Protein AF-A0A4Q5RVM8-F1 (afdb_monomer_lite)

Sequence (132 aa):
MHFAAALLALTALADPFCGDVAKLVQGAAEPIPFQTLRDADYKPQLLRYGCFPGGVGYYCQQSMLPPEITRDGMAKQIAACLPGAKIAVEKLKFGGEEVIVTGSGMRFSLEESGAPTAHVGRILRIEIAADR

Radius of gyration: 15.61 Å; chains: 1; bounding box: 37×49×37 Å

Structure (mmCIF, N/CA/C/O backbone):
data_AF-A0A4Q5RVM8-F1
#
_entry.id   AF-A0A4Q5RVM8-F1
#
loop_
_atom_site.group_PDB
_atom_site.id
_atom_site.type_symbol
_atom_site.label_atom_id
_atom_site.label_alt_id
_atom_site.label_comp_id
_atom_site.label_asym_id
_atom_site.label_entity_id
_atom_site.label_seq_id
_atom_site.pdbx_PDB_ins_code
_atom_site.Cartn_x
_atom_site.Cartn_y
_atom_site.Cartn_z
_atom_site.occupancy
_atom_site.B_iso_or_equiv
_atom_site.auth_seq_id
_atom_site.auth_comp_id
_atom_site.auth_asym_id
_atom_site.auth_atom_id
_atom_site.pdbx_PDB_model_num
ATOM 1 N N . MET A 1 1 ? -19.510 -33.044 3.502 1.00 45.09 1 MET A N 1
ATOM 2 C CA . MET A 1 1 ? -18.092 -32.813 3.138 1.00 45.09 1 MET A CA 1
ATOM 3 C C . MET A 1 1 ? -17.828 -31.306 3.136 1.00 45.09 1 MET A C 1
ATOM 5 O O . MET A 1 1 ? -17.982 -30.677 2.100 1.00 45.09 1 MET A O 1
ATOM 9 N N . HIS A 1 2 ? -17.545 -30.686 4.288 1.00 47.84 2 HIS A N 1
ATOM 10 C CA . HIS A 1 2 ? -17.360 -29.221 4.417 1.00 47.84 2 HIS A CA 1
ATOM 11 C C . HIS A 1 2 ? -16.038 -28.873 5.130 1.00 47.84 2 HIS A C 1
ATOM 13 O O . HIS A 1 2 ? -15.960 -27.923 5.895 1.00 47.84 2 HIS A O 1
ATOM 19 N N . PHE A 1 3 ? -14.986 -29.662 4.889 1.00 50.50 3 PHE A N 1
ATOM 20 C CA . PHE A 1 3 ? -13.665 -29.471 5.509 1.00 50.50 3 PHE A CA 1
ATOM 21 C C . PHE A 1 3 ? -12.659 -28.713 4.623 1.00 50.50 3 PHE A C 1
ATOM 23 O O . PHE A 1 3 ? -11.536 -28.477 5.047 1.00 50.50 3 PHE A O 1
ATOM 30 N N . ALA A 1 4 ? -13.043 -28.300 3.409 1.00 51.09 4 ALA A N 1
ATOM 31 C CA . ALA A 1 4 ? -12.136 -27.604 2.490 1.00 51.09 4 ALA A CA 1
ATOM 32 C C . ALA A 1 4 ? -12.082 -26.077 2.708 1.00 51.09 4 ALA A C 1
ATOM 34 O O . ALA A 1 4 ? -11.054 -25.459 2.452 1.00 51.09 4 ALA A O 1
ATOM 35 N N . ALA A 1 5 ? -13.156 -25.462 3.218 1.00 52.19 5 ALA A N 1
ATOM 36 C CA . ALA A 1 5 ? -13.225 -24.005 3.374 1.00 52.19 5 ALA A CA 1
ATOM 37 C C . ALA A 1 5 ? -12.357 -23.475 4.532 1.00 52.19 5 ALA A C 1
ATOM 39 O O . ALA A 1 5 ? -11.834 -22.368 4.452 1.00 52.19 5 ALA A O 1
ATOM 40 N N . ALA A 1 6 ? -12.158 -24.272 5.587 1.00 50.09 6 ALA A N 1
ATOM 41 C CA . ALA A 1 6 ? -11.365 -23.858 6.745 1.00 50.09 6 ALA A CA 1
ATOM 42 C C . ALA A 1 6 ? -9.853 -23.813 6.451 1.00 50.09 6 ALA A C 1
ATOM 44 O O . ALA A 1 6 ? -9.151 -22.971 6.997 1.00 50.09 6 ALA A O 1
ATOM 45 N N . LEU A 1 7 ? -9.345 -24.671 5.558 1.00 47.47 7 LEU A N 1
ATOM 46 C CA . LEU A 1 7 ? -7.911 -24.745 5.243 1.00 47.47 7 LEU A CA 1
ATOM 47 C C . LEU A 1 7 ? -7.413 -23.553 4.412 1.00 47.47 7 LEU A C 1
ATOM 49 O O . LEU A 1 7 ? -6.289 -23.102 4.612 1.00 47.47 7 LEU A O 1
ATOM 53 N N . LEU A 1 8 ? -8.260 -22.998 3.541 1.00 50.09 8 LEU A N 1
ATOM 54 C CA . LEU A 1 8 ? -7.930 -21.810 2.741 1.00 50.09 8 LEU A CA 1
ATOM 55 C C . LEU A 1 8 ? -7.832 -20.531 3.591 1.00 50.09 8 LEU A C 1
ATOM 57 O O . LEU A 1 8 ? -7.098 -19.611 3.240 1.00 50.09 8 LEU A O 1
ATOM 61 N N . ALA A 1 9 ? -8.528 -20.481 4.732 1.00 50.53 9 ALA A N 1
ATOM 62 C CA . ALA A 1 9 ? -8.451 -19.349 5.654 1.00 50.53 9 ALA A CA 1
ATOM 63 C C . ALA A 1 9 ? -7.128 -19.320 6.445 1.00 50.53 9 ALA A C 1
ATOM 65 O O . ALA A 1 9 ? -6.619 -18.241 6.739 1.00 50.53 9 ALA A O 1
ATOM 66 N N . LEU A 1 10 ? -6.530 -20.483 6.749 1.00 50.44 10 LEU A N 1
ATOM 67 C CA . LEU A 1 10 ? -5.246 -20.542 7.461 1.00 50.44 10 LEU A CA 1
ATOM 68 C C . LEU A 1 10 ? -4.048 -20.150 6.585 1.00 50.44 10 LEU A C 1
ATOM 70 O O . LEU A 1 10 ? -3.073 -19.619 7.108 1.00 50.44 10 LEU A O 1
ATOM 74 N N . THR A 1 11 ? -4.101 -20.359 5.267 1.00 50.25 11 THR A N 1
ATOM 75 C CA . THR A 1 11 ? -2.996 -19.962 4.376 1.00 50.25 11 THR A CA 1
ATOM 76 C C . THR A 1 11 ? -2.920 -18.448 4.177 1.00 50.25 11 THR A C 1
ATOM 78 O O . THR A 1 11 ? -1.824 -17.917 4.055 1.00 50.25 11 THR A O 1
ATOM 81 N N . ALA A 1 12 ? -4.053 -17.736 4.228 1.00 49.91 12 ALA A N 1
ATOM 82 C CA . ALA A 1 12 ? -4.074 -16.268 4.201 1.00 49.91 12 ALA A CA 1
ATOM 83 C C . ALA A 1 12 ? -3.514 -15.638 5.495 1.00 49.91 12 ALA A C 1
ATOM 85 O O . ALA A 1 12 ? -2.969 -14.540 5.461 1.00 49.91 12 ALA A O 1
ATOM 86 N N . LEU A 1 13 ? -3.596 -16.353 6.625 1.00 52.19 13 LEU A N 1
ATOM 87 C CA . LEU A 1 13 ? -2.977 -15.965 7.902 1.00 52.19 13 LEU A CA 1
ATOM 88 C C . LEU A 1 13 ? -1.457 -16.204 7.939 1.00 52.19 13 LEU A C 1
ATOM 90 O O . LEU A 1 13 ? -0.785 -15.664 8.815 1.00 52.19 13 LEU A O 1
ATOM 94 N N . ALA A 1 14 ? -0.917 -17.004 7.014 1.00 63.06 14 ALA A N 1
ATOM 95 C CA . ALA A 1 14 ? 0.514 -17.289 6.931 1.00 63.06 14 ALA A CA 1
ATOM 96 C C . ALA A 1 14 ? 1.278 -16.326 6.010 1.00 63.06 14 ALA A C 1
ATOM 98 O O . ALA A 1 14 ? 2.505 -16.347 6.033 1.00 63.06 14 ALA A O 1
ATOM 99 N N . ASP A 1 15 ? 0.585 -15.500 5.216 1.00 86.06 15 ASP A N 1
ATOM 100 C CA . ASP A 1 15 ? 1.223 -14.473 4.395 1.00 86.06 15 ASP A CA 1
ATOM 101 C C . ASP A 1 15 ? 1.530 -13.235 5.260 1.00 86.06 15 ASP A C 1
ATOM 103 O O . ASP A 1 15 ? 0.597 -12.532 5.675 1.00 86.06 15 ASP A O 1
ATOM 107 N N . PRO A 1 16 ? 2.815 -12.928 5.539 1.00 90.19 16 PRO A N 1
ATOM 108 C CA . PRO A 1 16 ? 3.187 -11.747 6.313 1.00 90.19 16 PRO A CA 1
ATOM 109 C C . PRO A 1 16 ? 2.642 -10.452 5.701 1.00 90.19 16 PRO A C 1
ATOM 111 O O . PRO A 1 16 ? 2.300 -9.529 6.439 1.00 90.19 16 PRO A O 1
ATOM 114 N N . PHE A 1 17 ? 2.486 -10.408 4.373 1.00 94.38 17 PHE A N 1
ATOM 115 C CA . PHE A 1 17 ? 1.920 -9.265 3.668 1.00 94.38 17 PHE A CA 1
ATOM 116 C C . PHE A 1 17 ? 0.458 -9.030 4.067 1.00 94.38 17 PHE A C 1
ATOM 118 O O . PHE A 1 17 ? 0.093 -7.923 4.467 1.00 94.38 17 PHE A O 1
ATOM 125 N N . CYS A 1 18 ? -0.384 -10.070 4.031 1.00 95.38 18 CYS A N 1
ATOM 126 C CA . CYS A 1 18 ? -1.772 -9.947 4.481 1.00 95.38 18 CYS A CA 1
ATOM 127 C C . CYS A 1 18 ? -1.865 -9.647 5.984 1.00 95.38 18 CYS A C 1
ATOM 129 O O . CYS A 1 18 ? -2.779 -8.937 6.404 1.00 95.38 18 CYS A O 1
ATOM 131 N N . GLY A 1 19 ? -0.913 -10.127 6.790 1.00 96.06 19 GLY A N 1
ATOM 132 C CA . GLY A 1 19 ? -0.803 -9.762 8.204 1.00 96.06 19 GLY A CA 1
ATOM 133 C C . GLY A 1 19 ? -0.584 -8.260 8.419 1.00 96.06 19 GLY A C 1
ATOM 134 O O . GLY A 1 19 ? -1.229 -7.659 9.281 1.00 96.06 19 GLY A O 1
ATOM 135 N N . ASP A 1 20 ? 0.274 -7.636 7.612 1.00 96.69 20 ASP A N 1
ATOM 136 C CA . ASP A 1 20 ? 0.504 -6.191 7.665 1.00 96.69 20 ASP A CA 1
ATOM 137 C C . ASP A 1 20 ? -0.709 -5.391 7.163 1.00 96.69 20 ASP A C 1
ATOM 139 O O . ASP A 1 20 ? -1.102 -4.405 7.791 1.00 96.69 20 ASP A O 1
ATOM 143 N N . VAL A 1 21 ? -1.375 -5.848 6.094 1.00 96.69 21 VAL A N 1
ATOM 144 C CA . VAL A 1 21 ? -2.640 -5.250 5.625 1.00 96.69 21 VAL A CA 1
ATOM 145 C C . VAL A 1 21 ? -3.725 -5.336 6.704 1.00 96.69 21 VAL A C 1
ATOM 147 O O . VAL A 1 21 ? -4.416 -4.352 6.959 1.00 96.69 21 VAL A O 1
ATOM 150 N N . ALA A 1 22 ? -3.852 -6.470 7.398 1.00 96.50 22 ALA A N 1
ATOM 151 C CA . ALA A 1 22 ? -4.830 -6.638 8.472 1.00 96.50 22 ALA A CA 1
ATOM 152 C C . ALA A 1 22 ? -4.568 -5.696 9.660 1.00 96.50 22 ALA A C 1
ATOM 154 O O . ALA A 1 22 ? -5.510 -5.119 10.205 1.00 96.50 22 ALA A O 1
ATOM 155 N N . LYS A 1 23 ? -3.299 -5.490 10.040 1.00 96.56 23 LYS A N 1
ATOM 156 C CA . LYS A 1 23 ? -2.927 -4.506 11.070 1.00 96.56 23 LYS A CA 1
ATOM 157 C C . LYS A 1 23 ? -3.276 -3.084 10.647 1.00 96.56 23 LYS A C 1
ATOM 159 O O . LYS A 1 23 ? -3.807 -2.330 11.455 1.00 96.56 23 LYS A O 1
ATOM 164 N N . LEU A 1 24 ? -3.032 -2.729 9.385 1.00 96.50 24 LEU A N 1
ATOM 165 C CA . LEU A 1 24 ? -3.431 -1.430 8.840 1.00 96.50 24 LEU A CA 1
ATOM 166 C C . LEU A 1 24 ? -4.952 -1.231 8.903 1.00 96.50 24 LEU A C 1
ATOM 168 O O . LEU A 1 24 ? -5.394 -0.183 9.359 1.00 96.50 24 LEU A O 1
ATOM 172 N N . VAL A 1 25 ? -5.747 -2.243 8.538 1.00 96.56 25 VAL A N 1
ATOM 173 C CA . VAL A 1 25 ? -7.218 -2.199 8.658 1.00 96.56 25 VAL A CA 1
ATOM 174 C C . VAL A 1 25 ? -7.656 -1.957 10.106 1.00 96.56 25 VAL A C 1
ATOM 176 O O . VAL A 1 25 ? -8.515 -1.113 10.355 1.00 96.56 25 VAL A O 1
ATOM 179 N N . GLN A 1 26 ? -7.051 -2.653 11.074 1.00 96.44 26 GLN A N 1
ATOM 180 C CA . GLN A 1 26 ? -7.336 -2.429 12.498 1.00 96.44 26 GLN A CA 1
ATOM 181 C C . GLN A 1 26 ? -6.984 -1.000 12.922 1.00 96.44 26 GLN A C 1
ATOM 183 O O . GLN A 1 26 ? -7.789 -0.342 13.577 1.00 96.44 26 GLN A O 1
ATOM 188 N N . GLY A 1 27 ? -5.817 -0.505 12.500 1.00 95.81 27 GLY A N 1
ATOM 189 C CA . GLY A 1 27 ? -5.372 0.849 12.808 1.00 95.81 27 GLY A CA 1
ATOM 190 C C . GLY A 1 27 ? -6.271 1.929 12.205 1.00 95.81 27 GLY A C 1
ATOM 191 O O . GLY A 1 27 ? -6.537 2.943 12.845 1.00 95.81 27 GLY A O 1
ATOM 192 N N . ALA A 1 28 ? -6.798 1.724 10.998 1.00 95.56 28 ALA A N 1
ATOM 193 C CA . ALA A 1 28 ? -7.698 2.686 10.363 1.00 95.56 28 ALA A CA 1
ATOM 194 C C . ALA A 1 28 ? -9.051 2.833 11.073 1.00 95.56 28 ALA A 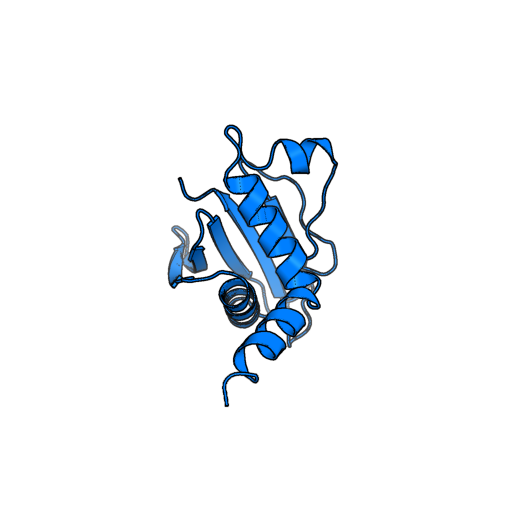C 1
ATOM 196 O O . ALA A 1 28 ? -9.676 3.889 10.972 1.00 95.56 28 ALA A O 1
ATOM 197 N N . ALA A 1 29 ? -9.484 1.806 11.810 1.00 95.06 29 ALA A N 1
ATOM 198 C CA . ALA A 1 29 ? -10.715 1.828 12.596 1.00 95.06 29 ALA A CA 1
ATOM 199 C C . ALA A 1 29 ? -10.579 2.577 13.938 1.00 95.06 29 ALA A C 1
ATOM 201 O O . ALA A 1 29 ? -11.577 2.782 14.631 1.00 95.06 29 ALA A O 1
ATOM 202 N N . GLU A 1 30 ? -9.366 2.987 14.324 1.00 95.25 30 GLU A N 1
ATOM 203 C CA . GLU A 1 30 ? -9.138 3.780 15.532 1.00 95.25 30 GLU A CA 1
ATOM 204 C C . GLU A 1 30 ? -9.810 5.170 15.434 1.00 95.25 30 GLU A C 1
ATOM 206 O O . GLU A 1 30 ? -9.912 5.744 14.341 1.00 95.25 30 GLU A O 1
ATOM 211 N N . PRO A 1 31 ? -10.224 5.783 16.566 1.00 94.31 31 PRO A N 1
ATOM 212 C CA . PRO A 1 31 ? -10.762 7.149 16.564 1.00 94.31 31 PRO A CA 1
ATOM 213 C C . PRO A 1 31 ? -9.815 8.154 15.888 1.00 94.31 31 PRO A C 1
ATOM 215 O O . PRO A 1 31 ? -10.237 8.983 15.073 1.00 94.31 31 PRO A O 1
ATOM 218 N N . ILE A 1 32 ? -8.518 8.021 16.182 1.00 93.69 32 ILE A N 1
ATOM 219 C CA . ILE A 1 32 ? -7.416 8.661 15.465 1.00 93.69 32 ILE A CA 1
ATOM 220 C C . ILE A 1 32 ? -6.706 7.548 14.676 1.00 93.69 32 ILE A C 1
ATOM 222 O O . ILE A 1 32 ? -6.064 6.707 15.301 1.00 93.69 32 ILE A O 1
ATOM 226 N N . PRO A 1 33 ? -6.816 7.504 13.336 1.00 95.19 33 PRO A N 1
ATOM 227 C CA . PRO A 1 33 ? -6.307 6.409 12.532 1.00 95.19 33 PRO A CA 1
ATOM 228 C C . PRO A 1 33 ? -4.834 6.177 12.760 1.00 95.19 33 PRO A C 1
ATOM 230 O O . PRO A 1 33 ? -4.022 7.107 12.717 1.00 95.19 33 PRO A O 1
ATOM 233 N N . PHE A 1 34 ? -4.516 4.901 12.925 1.00 96.25 34 PHE A N 1
ATOM 234 C CA . PHE A 1 34 ? -3.171 4.380 13.054 1.00 96.25 34 PHE A CA 1
ATOM 235 C C . PHE A 1 34 ? -2.408 4.908 14.271 1.00 96.25 34 PHE A C 1
ATOM 237 O O . PHE A 1 34 ? -1.191 4.734 14.315 1.00 96.25 34 PHE A O 1
ATOM 244 N N . GLN A 1 35 ? -3.065 5.563 15.233 1.00 95.81 35 GLN A N 1
ATOM 245 C CA . GLN A 1 35 ? -2.388 6.182 16.371 1.00 95.81 35 GLN A CA 1
ATOM 246 C C . GLN A 1 35 ? -1.563 5.146 17.140 1.00 95.81 35 GLN A C 1
ATOM 248 O O . GLN A 1 35 ? -0.364 5.334 17.324 1.00 95.81 35 GLN A O 1
ATOM 253 N N . THR A 1 36 ? -2.164 4.001 17.463 1.00 96.50 36 THR A N 1
ATOM 254 C CA . THR A 1 36 ? -1.488 2.908 18.177 1.00 96.50 36 THR A CA 1
ATOM 255 C C . THR A 1 36 ? -0.296 2.359 17.389 1.00 96.50 36 THR A C 1
ATOM 257 O O . THR A 1 36 ? 0.763 2.087 17.953 1.00 96.50 36 THR A O 1
ATOM 260 N N . LEU A 1 37 ? -0.434 2.217 16.067 1.00 96.62 37 LEU A N 1
ATOM 261 C CA . LEU A 1 37 ? 0.651 1.740 15.203 1.00 96.62 37 LEU A CA 1
ATOM 262 C C . LEU A 1 37 ? 1.800 2.754 15.108 1.00 96.62 37 LEU A C 1
ATOM 264 O O . LEU A 1 37 ? 2.971 2.371 15.097 1.00 96.62 37 LEU A O 1
ATOM 268 N N . ARG A 1 38 ? 1.471 4.045 15.058 1.00 94.94 38 ARG A N 1
ATOM 269 C CA . ARG A 1 38 ? 2.441 5.144 15.010 1.00 94.94 38 ARG A CA 1
ATOM 270 C C . ARG A 1 38 ? 3.224 5.251 16.309 1.00 94.94 38 ARG A C 1
ATOM 272 O O . ARG A 1 38 ? 4.446 5.352 16.259 1.00 94.94 38 ARG A O 1
ATOM 279 N N . ASP A 1 39 ? 2.543 5.148 17.445 1.00 95.25 39 ASP A N 1
ATOM 280 C CA . ASP A 1 39 ? 3.177 5.159 18.767 1.00 95.25 39 ASP A CA 1
ATOM 281 C C . ASP A 1 39 ? 4.135 3.972 18.956 1.00 95.25 39 ASP A C 1
ATOM 283 O O . ASP A 1 39 ? 5.116 4.069 19.691 1.00 95.25 39 ASP A O 1
ATOM 287 N N . ALA A 1 40 ? 3.893 2.868 18.244 1.00 95.94 40 ALA A N 1
ATOM 288 C CA . ALA A 1 40 ? 4.744 1.683 18.240 1.00 95.94 40 ALA A CA 1
ATOM 289 C C . ALA A 1 40 ? 5.890 1.708 17.201 1.00 95.94 40 ALA A C 1
ATOM 291 O O . ALA A 1 40 ? 6.570 0.693 17.049 1.00 95.94 40 ALA A O 1
ATOM 292 N N . ASP A 1 41 ? 6.092 2.807 16.455 1.00 93.25 41 ASP A N 1
ATOM 293 C CA . ASP A 1 41 ? 7.002 2.888 15.288 1.00 93.25 41 ASP A CA 1
ATOM 294 C C . ASP A 1 41 ? 6.822 1.708 14.312 1.00 93.25 41 ASP A C 1
ATOM 296 O O . ASP A 1 41 ? 7.770 1.169 13.729 1.00 93.25 41 ASP A O 1
ATOM 300 N N . TYR A 1 42 ? 5.578 1.252 14.153 1.00 95.69 42 TYR A N 1
ATOM 301 C CA . TYR A 1 42 ? 5.284 0.113 13.302 1.00 95.69 42 TYR A CA 1
ATOM 302 C C . TYR A 1 42 ? 5.474 0.483 11.827 1.00 95.69 42 TYR A C 1
ATOM 304 O O . TYR A 1 42 ? 4.953 1.497 11.359 1.00 95.69 42 TYR A O 1
ATOM 312 N N . LYS A 1 43 ? 6.199 -0.370 11.092 1.00 95.19 43 LYS A N 1
ATOM 313 C CA . LYS A 1 43 ? 6.560 -0.194 9.676 1.00 95.19 43 LYS A CA 1
ATOM 314 C C . LYS A 1 43 ? 6.029 -1.371 8.850 1.00 95.19 43 LYS A C 1
ATOM 316 O O . LYS A 1 43 ? 6.739 -2.378 8.741 1.00 95.19 43 LYS A O 1
ATOM 321 N N . PRO A 1 44 ? 4.808 -1.268 8.286 1.00 95.38 44 PRO A N 1
ATOM 322 C CA . PRO A 1 44 ? 4.238 -2.304 7.423 1.00 95.38 44 PRO A CA 1
ATOM 323 C C . PRO A 1 44 ? 5.194 -2.655 6.277 1.00 95.38 44 PRO A C 1
ATOM 325 O O . PRO A 1 44 ? 5.776 -1.755 5.673 1.00 95.38 44 PRO A O 1
ATOM 328 N N . GLN A 1 45 ? 5.356 -3.933 5.947 1.00 95.75 45 GLN A N 1
ATOM 329 C CA . GLN A 1 45 ? 6.293 -4.416 4.930 1.00 95.75 45 GLN A CA 1
ATOM 330 C C . GLN A 1 45 ? 5.594 -4.681 3.588 1.00 95.75 45 GLN A C 1
ATOM 332 O O . GLN A 1 45 ? 5.652 -5.782 3.048 1.00 95.75 45 GLN A O 1
ATOM 337 N N . LEU A 1 46 ? 4.940 -3.658 3.018 1.00 95.38 46 LEU A N 1
ATOM 338 C CA . LEU A 1 46 ? 4.309 -3.787 1.689 1.00 95.38 46 LEU A CA 1
ATOM 339 C C . LEU A 1 46 ? 5.314 -3.679 0.530 1.00 95.38 46 LEU A C 1
ATOM 341 O O . LEU A 1 46 ? 5.055 -4.148 -0.574 1.00 95.38 46 LEU A O 1
ATOM 345 N N . LEU A 1 47 ? 6.468 -3.056 0.781 1.00 95.06 47 LEU A N 1
ATOM 346 C CA . LEU A 1 47 ? 7.622 -2.985 -0.118 1.00 95.06 47 LEU A CA 1
ATOM 347 C C . LEU A 1 47 ? 8.892 -3.328 0.666 1.00 95.06 47 LEU A C 1
ATOM 349 O O . LEU A 1 47 ? 8.878 -3.354 1.896 1.00 95.06 47 LEU A O 1
ATOM 353 N N . ARG A 1 48 ? 10.015 -3.539 -0.034 1.00 91.69 48 ARG A N 1
ATOM 354 C CA . ARG A 1 48 ? 11.270 -4.046 0.555 1.00 91.69 48 ARG A CA 1
ATOM 355 C C . ARG A 1 48 ? 11.788 -3.241 1.752 1.00 91.69 48 ARG A C 1
ATOM 357 O O . ARG A 1 4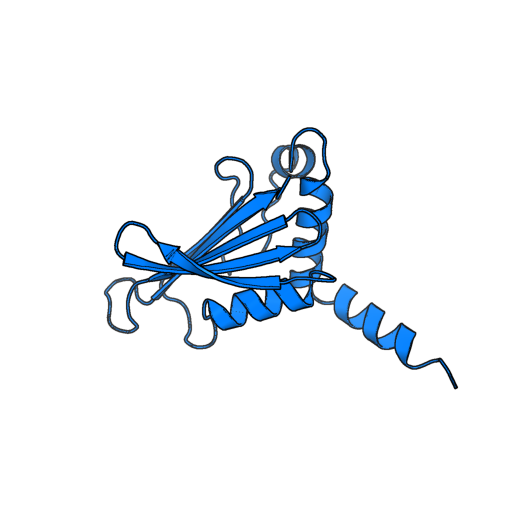8 ? 12.433 -3.808 2.627 1.00 91.69 48 ARG A O 1
ATOM 364 N N . TYR A 1 49 ? 11.576 -1.928 1.752 1.00 89.81 49 TYR A N 1
ATOM 365 C CA . TYR A 1 49 ? 12.072 -1.018 2.792 1.00 89.81 49 TYR A CA 1
ATOM 366 C C . TYR A 1 49 ? 11.004 -0.648 3.826 1.00 89.81 49 TYR A C 1
ATOM 368 O O . TYR A 1 49 ? 11.236 0.215 4.671 1.00 89.81 49 TYR A O 1
ATOM 376 N N . GLY A 1 50 ? 9.846 -1.303 3.760 1.00 92.75 50 GLY A N 1
ATOM 377 C CA . GLY A 1 50 ? 8.686 -0.981 4.565 1.00 92.75 50 GLY A CA 1
ATOM 378 C C . GLY A 1 50 ? 8.031 0.348 4.198 1.00 92.75 50 GLY A C 1
ATOM 379 O O . GLY A 1 50 ? 8.410 1.050 3.256 1.00 92.75 50 GLY A O 1
ATOM 380 N N . CYS A 1 51 ? 7.002 0.660 4.969 1.00 96.38 51 CYS A N 1
ATOM 381 C CA . CYS A 1 51 ? 6.231 1.884 4.891 1.00 96.38 51 CYS A CA 1
ATOM 382 C C . CYS A 1 51 ? 6.511 2.742 6.123 1.00 96.38 51 CYS A C 1
ATOM 384 O O . CYS A 1 51 ? 6.735 2.233 7.222 1.00 96.38 51 CYS A O 1
ATOM 386 N N . PHE A 1 52 ? 6.457 4.052 5.940 1.00 94.19 52 PHE A N 1
ATOM 387 C CA . PHE A 1 52 ? 6.714 5.044 6.972 1.00 94.19 52 PHE A CA 1
ATOM 388 C C . PHE A 1 52 ? 5.443 5.848 7.239 1.00 94.19 52 PHE A C 1
ATOM 390 O O . PHE A 1 52 ? 4.633 6.017 6.323 1.00 94.19 52 PHE A O 1
ATOM 397 N N . PRO A 1 53 ? 5.241 6.360 8.462 1.00 92.56 53 PRO A N 1
ATOM 398 C CA . PRO A 1 53 ? 4.160 7.300 8.721 1.00 92.56 53 PRO A CA 1
ATOM 399 C C . PRO A 1 53 ? 4.244 8.499 7.764 1.00 92.56 53 PRO A C 1
ATOM 401 O O . PRO A 1 53 ? 5.301 9.110 7.614 1.00 92.56 53 PRO A O 1
ATOM 404 N N . GLY A 1 54 ? 3.132 8.837 7.115 1.00 83.06 54 GLY A N 1
ATOM 405 C CA . GLY A 1 54 ? 3.049 9.943 6.161 1.00 83.06 54 GLY A CA 1
ATOM 406 C C . GLY A 1 54 ? 1.643 10.532 6.147 1.00 83.06 54 GLY A C 1
ATOM 407 O O . GLY A 1 54 ? 0.662 9.792 6.106 1.00 83.06 54 GLY A O 1
ATOM 408 N N . GLY A 1 55 ? 1.530 11.861 6.234 1.00 79.56 55 GLY A N 1
ATOM 409 C CA . GLY A 1 55 ? 0.237 12.552 6.299 1.00 79.56 55 GLY A CA 1
ATOM 410 C C . GLY A 1 55 ? -0.717 11.941 7.339 1.00 79.56 55 GLY A C 1
ATOM 411 O O . GLY A 1 55 ? -0.378 11.803 8.518 1.00 79.56 55 GLY A O 1
ATOM 412 N N . VAL A 1 56 ? -1.910 11.534 6.895 1.00 82.19 56 VAL A N 1
ATOM 413 C CA . VAL A 1 56 ? -2.957 10.908 7.731 1.00 82.19 56 VAL A CA 1
ATOM 414 C C . VAL A 1 56 ? -2.871 9.376 7.820 1.00 82.19 56 VAL A C 1
ATOM 416 O O . VAL A 1 56 ? -3.698 8.768 8.492 1.00 82.19 56 VAL A O 1
ATOM 419 N N . GLY A 1 57 ? -1.870 8.744 7.202 1.00 93.88 57 GLY A N 1
ATOM 420 C CA . GLY A 1 57 ? -1.663 7.300 7.303 1.00 93.88 57 GLY A CA 1
ATOM 421 C C . GLY A 1 57 ? -0.208 6.889 7.118 1.00 93.88 57 GLY A C 1
ATOM 422 O O . GLY A 1 57 ? 0.647 7.313 7.906 1.00 93.88 57 GLY A O 1
ATOM 423 N N . TYR A 1 58 ? 0.051 6.047 6.120 1.00 97.56 58 TYR A N 1
ATOM 424 C CA . TYR A 1 58 ? 1.366 5.494 5.800 1.00 97.56 58 TYR A CA 1
ATOM 425 C C . TYR A 1 58 ? 1.721 5.714 4.332 1.00 97.56 58 TYR A C 1
ATOM 427 O O . TYR A 1 58 ? 0.854 5.853 3.475 1.00 97.56 58 TYR A O 1
ATOM 435 N N . TYR A 1 59 ? 3.015 5.708 4.048 1.00 96.31 59 TYR A N 1
ATOM 436 C CA . TYR A 1 59 ? 3.562 5.842 2.711 1.00 96.31 59 TYR A CA 1
ATOM 437 C C . TYR A 1 59 ? 4.722 4.872 2.505 1.00 96.31 59 TYR A C 1
ATOM 439 O O . TYR A 1 59 ? 5.588 4.732 3.370 1.00 96.31 59 TYR A O 1
ATOM 447 N N . CYS A 1 60 ? 4.770 4.231 1.345 1.00 95.62 60 CYS A N 1
ATOM 448 C CA . CYS A 1 60 ? 5.857 3.349 0.944 1.00 95.62 60 CYS A CA 1
ATOM 449 C C . CYS A 1 60 ? 6.388 3.811 -0.415 1.00 95.62 60 CYS A C 1
ATOM 451 O O . CYS A 1 60 ? 5.611 4.135 -1.312 1.00 95.62 60 CYS A O 1
ATOM 453 N N . GLN A 1 61 ? 7.709 3.802 -0.592 1.00 95.50 61 GLN A N 1
ATOM 454 C CA . GLN A 1 61 ? 8.333 4.058 -1.888 1.00 95.50 61 GLN A CA 1
ATOM 455 C C . GLN A 1 61 ? 9.489 3.104 -2.116 1.00 95.50 61 GLN A C 1
ATOM 457 O O . GLN A 1 61 ? 10.336 2.922 -1.242 1.00 95.50 61 GLN A O 1
ATOM 462 N N . GLN A 1 62 ? 9.578 2.576 -3.329 1.00 95.88 62 GLN A N 1
ATOM 463 C CA . GLN A 1 62 ? 10.746 1.832 -3.771 1.00 95.88 62 GLN A CA 1
ATOM 464 C C . GLN A 1 62 ? 11.124 2.250 -5.190 1.00 95.88 62 GLN A C 1
ATOM 466 O O . GLN A 1 62 ? 10.292 2.200 -6.090 1.00 95.88 62 GLN A O 1
ATOM 471 N N . SER A 1 63 ? 12.378 2.663 -5.370 1.00 94.69 63 SER A N 1
ATOM 472 C CA . SER A 1 63 ? 13.023 2.846 -6.673 1.00 94.69 63 SER A CA 1
ATOM 473 C C . SER A 1 63 ? 13.735 1.564 -7.106 1.00 94.69 63 SER A C 1
ATOM 475 O O . SER A 1 63 ? 13.891 0.636 -6.306 1.00 94.69 63 SER A O 1
ATOM 477 N N . MET A 1 64 ? 14.180 1.509 -8.365 1.00 93.31 64 MET A N 1
ATOM 478 C CA . MET A 1 64 ? 14.846 0.331 -8.934 1.00 93.31 64 MET A CA 1
ATOM 479 C C . MET A 1 64 ? 14.017 -0.952 -8.742 1.00 93.31 64 MET A C 1
ATOM 481 O O . MET A 1 64 ? 14.539 -1.989 -8.329 1.00 93.31 64 MET A O 1
ATOM 485 N N . LEU A 1 65 ? 12.703 -0.873 -8.991 1.00 93.12 65 LEU A N 1
ATOM 486 C CA . LEU A 1 65 ? 11.818 -2.026 -8.825 1.00 93.12 65 LEU A CA 1
ATOM 487 C C . LEU A 1 65 ? 12.220 -3.184 -9.737 1.00 93.12 65 LEU A C 1
ATOM 489 O O . LEU A 1 65 ? 12.375 -2.978 -10.949 1.00 93.12 65 LEU A O 1
ATOM 493 N N . PRO A 1 66 ? 12.280 -4.411 -9.200 1.00 91.56 66 PRO A N 1
ATOM 494 C CA . PRO A 1 66 ? 12.439 -5.584 -10.036 1.00 91.56 66 PRO A CA 1
ATOM 495 C C . PRO A 1 66 ? 11.175 -5.780 -10.902 1.00 91.56 66 PRO A C 1
ATOM 497 O O . PRO A 1 66 ? 10.103 -5.280 -10.540 1.00 91.56 66 PRO A O 1
ATOM 500 N N . PRO A 1 67 ? 11.283 -6.414 -12.084 1.00 89.69 67 PRO A N 1
ATOM 501 C CA . PRO A 1 67 ? 10.223 -6.439 -13.101 1.00 89.69 67 PRO A CA 1
ATOM 502 C C . PRO A 1 67 ? 8.898 -7.049 -12.616 1.00 89.69 67 PRO A C 1
ATOM 504 O O . PRO A 1 67 ? 7.836 -6.657 -13.091 1.00 89.69 67 PRO A O 1
ATOM 507 N N . GLU A 1 68 ? 8.948 -7.967 -11.656 1.00 92.06 68 GLU A N 1
ATOM 508 C CA . GLU A 1 68 ? 7.790 -8.636 -11.065 1.00 92.06 68 GLU A CA 1
ATOM 509 C C . GLU A 1 68 ? 6.953 -7.735 -10.146 1.00 92.06 68 GLU A C 1
ATOM 511 O O . GLU A 1 68 ? 5.759 -7.980 -9.971 1.00 92.06 68 GLU A O 1
ATOM 516 N N . ILE A 1 69 ? 7.539 -6.666 -9.594 1.00 93.88 69 ILE A N 1
ATOM 517 C CA . ILE A 1 69 ? 6.802 -5.705 -8.771 1.00 93.88 69 ILE A CA 1
ATOM 518 C C . ILE A 1 69 ? 6.259 -4.608 -9.681 1.00 93.88 69 ILE A C 1
ATOM 520 O O . ILE A 1 69 ? 7.005 -3.843 -10.295 1.00 93.88 69 ILE A O 1
ATOM 524 N N . THR A 1 70 ? 4.938 -4.551 -9.784 1.00 95.62 70 THR A N 1
ATOM 525 C CA . THR A 1 70 ? 4.200 -3.584 -10.604 1.00 95.62 70 THR A CA 1
ATOM 526 C C . THR A 1 70 ? 3.079 -2.974 -9.776 1.00 95.62 70 THR A C 1
ATOM 528 O O . THR A 1 70 ? 2.577 -3.621 -8.852 1.00 95.62 70 THR A O 1
ATOM 531 N N . ARG A 1 71 ? 2.645 -1.762 -10.133 1.00 96.50 71 ARG A N 1
ATOM 532 C CA . ARG A 1 71 ? 1.447 -1.119 -9.569 1.00 96.50 71 ARG A CA 1
ATOM 533 C C . ARG A 1 71 ? 0.249 -2.068 -9.549 1.00 96.50 71 ARG A C 1
ATOM 535 O O . ARG A 1 71 ? -0.357 -2.289 -8.506 1.00 96.50 71 ARG A O 1
ATOM 542 N N . ASP A 1 72 ? -0.059 -2.671 -10.694 1.00 96.88 72 ASP A N 1
ATOM 543 C CA . ASP A 1 72 ? -1.250 -3.506 -10.859 1.00 96.88 72 ASP A CA 1
ATOM 544 C C . ASP A 1 72 ? -1.122 -4.846 -10.116 1.00 96.88 72 ASP A C 1
ATOM 546 O O . ASP A 1 72 ? -2.103 -5.354 -9.572 1.00 96.88 72 ASP A O 1
ATOM 550 N N . GLY A 1 73 ? 0.082 -5.428 -10.078 1.00 96.94 73 GLY A N 1
ATOM 551 C CA . GLY A 1 73 ? 0.361 -6.641 -9.310 1.00 96.94 73 GLY A CA 1
ATOM 552 C C . GLY A 1 73 ? 0.207 -6.407 -7.809 1.00 96.94 73 GLY A C 1
ATOM 553 O O . GLY A 1 73 ? -0.488 -7.168 -7.138 1.00 96.94 73 GLY A O 1
ATOM 554 N N . MET A 1 74 ? 0.770 -5.306 -7.307 1.00 97.75 74 MET A N 1
ATOM 555 C CA . MET A 1 74 ? 0.651 -4.915 -5.905 1.00 97.75 74 MET A CA 1
ATOM 556 C C . MET A 1 74 ? -0.802 -4.600 -5.527 1.00 97.75 74 MET A C 1
ATOM 558 O O . MET A 1 74 ? -1.284 -5.067 -4.500 1.00 97.75 74 MET A O 1
ATOM 562 N N . ALA A 1 75 ? -1.545 -3.894 -6.385 1.00 98.25 75 ALA A N 1
ATOM 563 C CA . ALA A 1 75 ? -2.963 -3.620 -6.158 1.00 98.25 75 ALA A CA 1
ATOM 564 C C . ALA A 1 75 ? -3.795 -4.908 -6.032 1.00 98.25 75 ALA A C 1
ATOM 566 O O . ALA A 1 75 ? -4.634 -5.024 -5.139 1.00 98.25 75 ALA A O 1
ATOM 567 N N . LYS A 1 76 ? -3.535 -5.909 -6.886 1.00 97.69 76 LYS A N 1
ATOM 568 C CA . LYS A 1 76 ? -4.183 -7.228 -6.798 1.00 97.69 76 LYS A CA 1
ATOM 569 C C . LYS A 1 76 ? -3.818 -7.962 -5.510 1.00 97.69 76 LYS A C 1
ATOM 571 O O . LYS A 1 76 ? -4.694 -8.580 -4.910 1.00 97.69 76 LYS A O 1
ATOM 576 N N . GLN A 1 77 ? -2.560 -7.885 -5.081 1.00 96.69 77 GLN A N 1
ATOM 577 C CA . GLN A 1 77 ? -2.108 -8.502 -3.836 1.00 96.69 77 GLN A CA 1
ATOM 578 C C . GLN A 1 77 ? -2.780 -7.860 -2.613 1.00 96.69 77 GLN A C 1
ATOM 580 O O . GLN A 1 77 ? -3.314 -8.572 -1.768 1.00 96.69 77 GLN A O 1
ATOM 585 N N . ILE A 1 78 ? -2.850 -6.524 -2.557 1.00 97.44 78 ILE A N 1
ATOM 586 C CA . ILE A 1 78 ? -3.579 -5.790 -1.508 1.00 97.44 78 ILE A CA 1
ATOM 587 C C . ILE A 1 78 ? -5.056 -6.192 -1.502 1.00 97.44 78 ILE A C 1
ATOM 589 O O . ILE A 1 78 ? -5.595 -6.533 -0.451 1.00 97.44 78 ILE A O 1
ATOM 593 N N . ALA A 1 79 ? -5.705 -6.199 -2.669 1.00 97.19 79 ALA A N 1
ATOM 594 C CA . ALA A 1 79 ? -7.112 -6.567 -2.786 1.00 97.19 79 ALA A CA 1
ATOM 595 C C . ALA A 1 79 ? -7.385 -8.013 -2.334 1.00 97.19 79 ALA A C 1
ATOM 597 O O . ALA A 1 79 ? -8.422 -8.275 -1.731 1.00 97.19 79 ALA A O 1
ATOM 598 N N . ALA A 1 80 ? -6.454 -8.944 -2.566 1.00 96.00 80 ALA A N 1
ATOM 599 C CA . ALA A 1 80 ? -6.576 -10.324 -2.097 1.00 96.00 80 ALA A CA 1
ATOM 600 C C . ALA A 1 80 ? -6.570 -10.439 -0.560 1.00 96.00 80 ALA A C 1
ATOM 602 O O . ALA A 1 80 ? -7.208 -11.339 -0.016 1.00 96.00 80 ALA A O 1
ATOM 603 N N . CYS A 1 81 ? -5.906 -9.514 0.139 1.00 95.31 81 CYS A N 1
ATOM 604 C CA . CYS A 1 81 ? -5.881 -9.451 1.603 1.00 95.31 81 CYS A CA 1
ATOM 605 C C . CYS A 1 81 ? -7.033 -8.626 2.206 1.00 95.31 81 CYS A C 1
ATOM 607 O O . CYS A 1 81 ? -7.166 -8.567 3.429 1.00 95.31 81 CYS A O 1
ATOM 609 N N . LEU A 1 82 ? -7.852 -7.968 1.379 1.00 93.38 82 LEU A N 1
ATOM 610 C CA . LEU A 1 82 ? -8.843 -6.985 1.810 1.00 93.38 82 LEU A CA 1
ATOM 611 C C . LEU A 1 82 ? -10.255 -7.428 1.381 1.00 93.38 82 LEU A C 1
ATOM 613 O O . LEU A 1 82 ? -10.646 -7.243 0.227 1.00 93.38 82 LEU A O 1
ATOM 617 N N . PRO A 1 83 ? -11.052 -8.029 2.285 1.00 83.44 83 PRO A N 1
ATOM 618 C CA . PRO A 1 83 ? -12.383 -8.521 1.944 1.00 83.44 83 PRO A CA 1
ATOM 619 C C . PRO A 1 83 ? -13.277 -7.435 1.332 1.00 83.44 83 PRO A C 1
ATOM 621 O O . PRO A 1 83 ? -13.436 -6.352 1.889 1.00 83.44 83 PRO A O 1
ATOM 624 N N . GLY A 1 84 ? -13.882 -7.736 0.180 1.00 89.69 84 GLY A N 1
ATOM 625 C CA . GLY A 1 84 ? -14.756 -6.794 -0.525 1.00 89.69 84 GLY A CA 1
ATOM 626 C C . GLY A 1 84 ? -14.024 -5.638 -1.213 1.00 89.69 84 GLY A C 1
ATOM 627 O O . GLY A 1 84 ? -14.673 -4.651 -1.565 1.00 89.69 84 GLY A O 1
ATOM 628 N N . ALA A 1 85 ? -12.706 -5.746 -1.406 1.00 96.75 85 ALA A N 1
ATOM 629 C CA . ALA A 1 85 ? -11.927 -4.712 -2.063 1.00 96.75 85 ALA A CA 1
ATOM 630 C C . ALA A 1 85 ? -12.408 -4.404 -3.484 1.00 96.75 85 ALA A C 1
ATOM 632 O O . ALA A 1 85 ? -12.782 -5.293 -4.255 1.00 9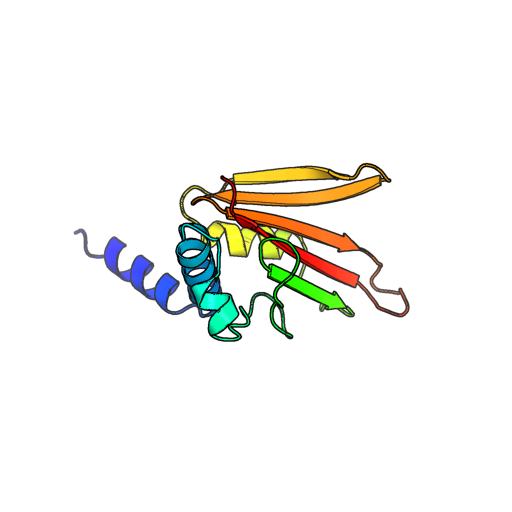6.75 85 ALA A O 1
ATOM 633 N N . LYS A 1 86 ? -12.335 -3.126 -3.846 1.00 97.88 86 LYS A N 1
ATOM 634 C CA . LYS A 1 86 ? -12.558 -2.622 -5.199 1.00 97.88 86 LYS A CA 1
ATOM 635 C C . LYS A 1 86 ? -11.259 -2.043 -5.725 1.00 97.88 86 LYS A C 1
ATOM 637 O O . LYS A 1 86 ? -10.548 -1.365 -4.992 1.00 97.88 86 LYS A O 1
ATOM 642 N N . ILE A 1 87 ? -10.984 -2.297 -6.999 1.00 98.25 87 ILE A N 1
ATOM 643 C CA . ILE A 1 87 ? -9.849 -1.719 -7.715 1.00 98.25 87 ILE A CA 1
ATOM 644 C C . ILE A 1 87 ? -10.403 -0.740 -8.750 1.00 98.25 87 ILE A C 1
ATOM 646 O O . ILE A 1 87 ? -11.266 -1.111 -9.547 1.00 98.25 87 ILE A O 1
ATOM 650 N N . ALA A 1 88 ? -9.907 0.491 -8.740 1.00 97.81 88 ALA A N 1
ATOM 651 C CA . ALA A 1 88 ? -10.214 1.519 -9.726 1.00 97.81 88 ALA A CA 1
ATOM 652 C C . ALA A 1 88 ? -8.920 2.126 -10.279 1.00 97.81 88 ALA A C 1
ATOM 654 O O . ALA A 1 88 ? -7.876 2.061 -9.639 1.00 97.81 88 ALA A O 1
ATOM 655 N N . VAL A 1 89 ? -8.993 2.717 -11.470 1.00 97.31 89 VAL A N 1
ATOM 656 C CA . VAL A 1 89 ? -7.899 3.507 -12.049 1.00 97.31 89 VAL A CA 1
ATOM 657 C C . VAL A 1 89 ? -8.354 4.957 -12.088 1.00 97.31 89 VAL A C 1
ATOM 659 O O . VAL A 1 89 ? -9.401 5.256 -12.665 1.00 97.31 89 VAL A O 1
ATOM 662 N N . GLU A 1 90 ? -7.586 5.850 -11.475 1.00 96.00 90 GLU A N 1
ATOM 663 C CA . GLU A 1 90 ? -7.867 7.283 -11.422 1.00 96.00 90 GLU A CA 1
ATOM 664 C C . GLU A 1 90 ? -6.782 8.055 -12.188 1.00 96.00 90 GLU A C 1
ATOM 666 O O . GLU A 1 90 ? -5.599 7.713 -12.156 1.00 96.00 90 GLU A O 1
ATOM 671 N N . LYS A 1 91 ? -7.186 9.099 -12.922 1.00 93.31 91 LYS A N 1
ATOM 672 C CA . LYS A 1 91 ? -6.249 9.977 -13.637 1.00 93.31 91 LYS A CA 1
ATOM 673 C C . LYS A 1 91 ? -5.775 11.086 -12.713 1.00 93.31 91 LYS A C 1
ATOM 675 O O . LYS A 1 91 ? -6.589 11.816 -12.150 1.00 93.31 91 LYS A O 1
ATOM 680 N N . LEU A 1 92 ? -4.463 11.270 -12.638 1.00 88.88 92 LEU A N 1
ATOM 681 C CA . LEU A 1 92 ? -3.862 12.339 -11.852 1.00 88.88 92 LEU A CA 1
ATOM 682 C C . LEU A 1 92 ? -4.015 13.695 -12.555 1.00 88.88 92 LEU A C 1
ATOM 684 O O . LEU A 1 92 ? -3.964 13.803 -13.784 1.00 88.88 92 LEU A O 1
ATOM 688 N N . LYS A 1 93 ? -4.163 14.762 -11.759 1.00 80.19 93 LYS A N 1
ATOM 689 C CA . LYS A 1 93 ? -4.419 16.137 -12.235 1.00 80.19 93 LYS A CA 1
ATOM 690 C C . LYS A 1 93 ? -3.361 16.665 -13.217 1.00 80.19 93 LYS A C 1
ATOM 692 O O . LYS A 1 93 ? -3.681 17.500 -14.058 1.00 80.19 93 LYS A O 1
ATOM 697 N N . PHE A 1 94 ? -2.122 16.190 -13.116 1.00 80.38 94 PHE A N 1
ATOM 698 C CA . PHE A 1 94 ? -0.990 16.632 -13.938 1.00 80.38 94 PHE A CA 1
ATOM 699 C C . PHE A 1 94 ? -0.570 15.601 -14.999 1.00 80.38 94 PHE A C 1
ATOM 701 O O . PHE A 1 94 ? 0.539 15.668 -15.522 1.00 80.38 94 PHE A O 1
ATOM 708 N N . GLY A 1 95 ? -1.464 14.666 -15.336 1.00 80.81 95 GLY A N 1
ATOM 709 C CA . GLY A 1 95 ? -1.139 13.503 -16.157 1.00 80.81 95 GLY A CA 1
ATOM 710 C C . GLY A 1 95 ? -0.588 12.355 -15.309 1.00 80.81 95 GLY A C 1
ATOM 711 O O . GLY A 1 95 ? -0.102 12.564 -14.201 1.00 80.81 95 GLY A O 1
ATOM 712 N N . GLY A 1 96 ? -0.709 11.132 -15.824 1.00 85.62 96 GLY A N 1
ATOM 713 C CA . GLY A 1 96 ? -0.441 9.904 -15.074 1.00 85.62 96 GLY A CA 1
ATOM 714 C C . GLY A 1 96 ? -1.716 9.227 -14.571 1.00 85.62 96 GLY A C 1
ATOM 715 O O . GLY A 1 96 ? -2.815 9.787 -14.631 1.00 85.62 96 GLY A O 1
ATOM 716 N N . GLU A 1 97 ? -1.557 7.995 -14.106 1.00 93.38 97 GLU A N 1
ATOM 717 C CA . GLU A 1 97 ? -2.640 7.160 -13.596 1.00 93.38 97 GLU A CA 1
ATOM 718 C C . GLU A 1 97 ? -2.202 6.495 -12.298 1.00 93.38 97 GLU A C 1
ATOM 720 O O . GLU A 1 97 ? -1.132 5.880 -12.234 1.00 93.38 97 GLU A O 1
ATOM 725 N N . GLU A 1 98 ? -3.064 6.556 -11.295 1.00 96.31 98 GLU A N 1
ATOM 726 C CA . GLU A 1 98 ? -2.930 5.782 -10.070 1.00 96.31 98 GLU A CA 1
ATOM 727 C C . GLU A 1 98 ? -3.964 4.654 -10.051 1.00 96.31 98 GLU A C 1
ATOM 729 O O . GLU A 1 98 ? -5.055 4.762 -10.617 1.00 96.31 98 GLU A O 1
ATOM 734 N N . VAL A 1 99 ? -3.605 3.541 -9.418 1.00 98.31 99 VAL A N 1
ATOM 735 C CA . VAL A 1 99 ? -4.549 2.470 -9.105 1.00 98.31 99 VAL A CA 1
ATOM 736 C C . VAL A 1 99 ? -4.962 2.626 -7.662 1.00 98.31 99 VAL A C 1
ATOM 738 O O . VAL A 1 99 ? -4.124 2.644 -6.765 1.00 98.31 99 VAL A O 1
ATOM 741 N N . ILE A 1 100 ? -6.265 2.695 -7.449 1.00 98.19 100 ILE A N 1
ATOM 742 C CA . ILE A 1 100 ? -6.865 2.808 -6.136 1.00 98.19 100 ILE A CA 1
ATOM 743 C C . ILE A 1 100 ? -7.426 1.459 -5.725 1.00 98.19 100 ILE A C 1
ATOM 745 O O . ILE A 1 100 ? -8.240 0.880 -6.445 1.00 98.19 100 ILE A O 1
ATOM 749 N N . VAL A 1 101 ? -7.038 0.990 -4.542 1.00 98.38 101 VAL A N 1
ATOM 750 C CA . VAL A 1 101 ? -7.687 -0.134 -3.865 1.00 98.38 101 VAL A CA 1
ATOM 751 C C . VAL A 1 101 ? -8.443 0.399 -2.655 1.00 98.38 101 VAL A C 1
ATOM 753 O O . VAL A 1 101 ? -7.829 0.965 -1.753 1.00 98.38 101 VAL A O 1
ATOM 756 N N . THR A 1 102 ? -9.763 0.219 -2.620 1.00 97.81 102 THR A N 1
ATOM 757 C CA . THR A 1 102 ? -10.594 0.564 -1.454 1.00 97.81 102 THR A CA 1
ATOM 758 C C . THR A 1 102 ? -11.275 -0.658 -0.866 1.00 97.81 102 THR A C 1
ATOM 760 O O . THR A 1 102 ? -11.640 -1.579 -1.592 1.00 97.81 102 THR A O 1
ATOM 763 N N . GLY A 1 103 ? -11.468 -0.675 0.449 1.00 95.50 103 GLY A N 1
ATOM 764 C CA . GLY A 1 103 ? -12.150 -1.761 1.158 1.00 95.50 103 GLY A CA 1
ATOM 765 C C . GLY A 1 103 ? -11.865 -1.723 2.656 1.00 95.50 103 GLY A C 1
ATOM 766 O O . GLY A 1 103 ? -10.844 -1.193 3.073 1.00 95.50 103 GLY A O 1
ATOM 767 N N . SER A 1 104 ? -12.771 -2.255 3.477 1.00 93.88 104 SER A N 1
ATOM 768 C CA . SER A 1 104 ? -12.626 -2.311 4.947 1.00 93.88 104 SER A CA 1
ATOM 769 C C . SER A 1 104 ? -12.186 -0.990 5.609 1.00 93.88 104 SER A C 1
ATOM 771 O O . SER A 1 104 ? -11.380 -1.005 6.534 1.00 93.88 104 SER A O 1
ATOM 773 N N . GLY A 1 105 ? -12.687 0.153 5.123 1.00 93.81 105 GLY A N 1
ATOM 774 C CA . GLY A 1 105 ? -12.320 1.479 5.643 1.00 93.81 105 GLY A CA 1
ATOM 775 C C . GLY A 1 105 ? -10.898 1.933 5.291 1.00 93.81 105 GLY A C 1
ATOM 776 O O . GLY A 1 105 ? -10.359 2.811 5.958 1.00 93.81 105 GLY A O 1
ATOM 777 N N . MET A 1 106 ? -10.280 1.337 4.268 1.00 95.94 106 MET A N 1
ATOM 778 C CA . MET A 1 106 ? -8.952 1.682 3.761 1.00 95.94 106 MET A CA 1
ATOM 779 C C . MET A 1 106 ? -9.020 2.207 2.329 1.00 95.94 106 MET A C 1
ATOM 781 O O . MET A 1 106 ? -9.789 1.693 1.513 1.00 95.94 106 MET A O 1
ATOM 785 N N . ARG A 1 107 ? -8.116 3.137 2.009 1.00 97.00 107 ARG A N 1
ATOM 786 C CA . ARG A 1 107 ? -7.740 3.529 0.646 1.00 97.00 107 ARG A CA 1
ATOM 787 C C . ARG A 1 107 ? -6.234 3.349 0.473 1.00 97.00 107 ARG A C 1
ATOM 789 O O . ARG A 1 107 ? -5.446 3.918 1.227 1.00 97.00 107 ARG A O 1
ATOM 796 N N . PHE A 1 108 ? -5.850 2.589 -0.545 1.00 97.62 108 PHE A N 1
ATOM 797 C CA . PHE A 1 108 ? -4.480 2.479 -1.034 1.00 97.62 108 PHE A CA 1
ATOM 798 C C . PHE A 1 108 ? -4.416 3.154 -2.400 1.00 97.62 108 PHE A C 1
ATOM 800 O O . PHE A 1 108 ? -5.112 2.713 -3.313 1.00 97.62 108 PHE A O 1
ATOM 807 N N . SER A 1 109 ? -3.607 4.201 -2.548 1.00 97.31 109 SER A N 1
ATOM 808 C CA . SER A 1 109 ? -3.253 4.743 -3.861 1.00 97.31 109 SER A CA 1
ATOM 809 C C . SER A 1 109 ? -1.893 4.213 -4.282 1.00 97.31 109 SER A C 1
ATOM 811 O O . SER A 1 109 ? -0.935 4.301 -3.518 1.00 97.31 109 SER A O 1
ATOM 813 N N . LEU A 1 110 ? -1.816 3.648 -5.484 1.00 97.94 110 LEU A N 1
ATOM 814 C CA . LEU A 1 110 ? -0.598 3.110 -6.062 1.00 97.94 110 LEU A CA 1
ATOM 815 C C . LEU A 1 110 ? -0.250 3.875 -7.336 1.00 97.94 110 LEU A C 1
ATOM 817 O O . LEU A 1 110 ? -0.971 3.802 -8.332 1.00 97.94 110 LEU A O 1
ATOM 821 N N . GLU A 1 111 ? 0.902 4.535 -7.335 1.00 96.56 111 GLU A N 1
ATOM 822 C CA . GLU A 1 111 ? 1.453 5.240 -8.492 1.00 96.56 111 GLU A CA 1
ATOM 823 C C . GLU A 1 111 ? 2.772 4.585 -8.903 1.00 96.56 111 GLU A C 1
ATOM 825 O O . GLU A 1 111 ? 3.676 4.410 -8.082 1.00 96.56 111 GLU A O 1
ATOM 830 N N . GLU A 1 112 ? 2.903 4.246 -10.184 1.00 95.00 112 GLU A N 1
ATOM 831 C CA . GLU A 1 112 ? 4.174 3.811 -10.758 1.00 95.00 112 GLU A CA 1
ATOM 832 C C . GLU A 1 112 ? 4.685 4.853 -11.749 1.00 95.00 112 GLU A C 1
ATOM 834 O O . GLU A 1 112 ? 3.956 5.322 -12.621 1.00 95.00 112 GLU A O 1
ATOM 839 N N . SER A 1 113 ? 5.954 5.220 -11.600 1.00 92.88 113 SER A N 1
ATOM 840 C CA . SER A 1 113 ? 6.629 6.224 -12.418 1.00 92.88 113 SER A CA 1
ATOM 841 C C . SER A 1 113 ? 8.037 5.769 -12.807 1.00 92.88 113 SER A C 1
ATOM 843 O O . SER A 1 113 ? 8.535 4.730 -12.364 1.00 92.88 113 SER A O 1
ATOM 845 N N . GLY A 1 114 ? 8.700 6.554 -13.658 1.00 89.56 114 GLY A N 1
ATOM 846 C CA . GLY A 1 114 ? 10.007 6.203 -14.209 1.00 89.56 114 GLY A CA 1
ATOM 847 C C . GLY A 1 114 ? 9.919 5.158 -15.322 1.00 89.56 114 GLY A C 1
ATOM 848 O O . GLY A 1 114 ? 8.853 4.872 -15.862 1.00 89.56 114 GLY A O 1
ATOM 849 N N . ALA A 1 115 ? 11.070 4.613 -15.704 1.00 86.00 115 ALA A N 1
ATOM 850 C CA . ALA A 1 115 ? 11.181 3.630 -16.775 1.00 86.00 115 ALA A CA 1
ATOM 851 C C . ALA A 1 115 ? 12.301 2.632 -16.454 1.00 86.00 115 ALA A C 1
ATOM 853 O O . ALA A 1 115 ? 13.228 2.991 -15.725 1.00 86.00 115 ALA A O 1
ATOM 854 N N . PRO A 1 116 ? 12.287 1.412 -17.024 1.00 82.12 116 PRO A N 1
ATOM 855 C CA . PRO A 1 116 ? 13.348 0.426 -16.802 1.00 82.12 116 PRO A CA 1
ATOM 856 C C . PRO A 1 116 ? 14.768 0.943 -17.086 1.00 82.12 116 PRO A C 1
ATOM 858 O O . PRO A 1 116 ? 15.717 0.482 -16.464 1.00 82.12 116 PRO A O 1
ATOM 861 N N . THR A 1 117 ? 14.917 1.912 -17.996 1.00 84.31 117 THR A N 1
ATOM 862 C CA . THR A 1 117 ? 16.205 2.511 -18.384 1.00 84.31 117 THR A CA 1
ATOM 863 C C . THR A 1 117 ? 16.500 3.860 -17.720 1.00 84.31 117 THR A C 1
ATOM 865 O O . THR A 1 117 ? 17.541 4.458 -17.991 1.00 84.31 117 THR A O 1
ATOM 868 N N . ALA A 1 118 ? 15.606 4.374 -16.869 1.00 86.88 118 ALA A N 1
ATOM 869 C CA . ALA A 1 118 ? 15.845 5.617 -16.141 1.00 86.88 118 ALA A CA 1
ATOM 870 C C . ALA A 1 118 ? 16.956 5.430 -15.093 1.00 86.88 118 ALA A C 1
ATOM 872 O O . ALA A 1 118 ? 17.137 4.336 -14.565 1.00 86.88 118 ALA A O 1
ATOM 873 N N . HIS A 1 119 ? 17.657 6.510 -14.726 1.00 85.62 119 HIS A N 1
ATOM 874 C CA . HIS A 1 119 ? 18.756 6.463 -13.745 1.00 85.62 119 HIS A CA 1
ATOM 875 C C . HIS A 1 119 ? 18.347 5.850 -12.390 1.00 85.62 119 HIS A C 1
ATOM 877 O O . HIS A 1 119 ? 19.151 5.194 -11.738 1.00 85.62 119 HIS A O 1
ATOM 883 N N . VAL A 1 120 ? 17.085 6.040 -11.994 1.00 87.81 120 VAL A N 1
ATOM 884 C CA . VAL A 1 120 ? 16.486 5.499 -10.760 1.00 87.81 120 VAL A CA 1
ATOM 885 C C . VAL A 1 120 ? 15.517 4.336 -11.021 1.00 87.81 120 VAL A C 1
ATOM 887 O O . VAL A 1 120 ? 14.794 3.908 -10.118 1.00 87.81 120 VAL A O 1
ATOM 890 N N . GLY A 1 121 ? 15.498 3.823 -12.255 1.00 93.12 121 GLY A N 1
ATOM 891 C CA . GLY A 1 121 ? 14.610 2.756 -12.698 1.00 93.12 121 GLY A CA 1
ATOM 892 C C . GLY A 1 121 ? 13.128 3.121 -12.587 1.00 93.12 121 GLY A C 1
ATOM 893 O O . GLY A 1 121 ? 12.741 4.292 -12.648 1.00 93.12 121 GLY A O 1
ATOM 894 N N . ARG A 1 122 ? 12.293 2.091 -12.418 1.00 95.44 122 ARG A N 1
ATOM 895 C CA . ARG A 1 122 ? 10.877 2.247 -12.063 1.00 95.44 122 ARG A CA 1
ATOM 896 C C . ARG A 1 122 ? 10.734 2.506 -10.567 1.00 95.44 122 ARG A C 1
ATOM 898 O O . ARG A 1 122 ? 11.466 1.919 -9.764 1.00 95.44 122 ARG A O 1
ATOM 905 N N . ILE A 1 123 ? 9.776 3.352 -10.215 1.00 95.31 123 ILE A N 1
ATOM 906 C CA . ILE A 1 123 ? 9.439 3.725 -8.844 1.00 95.31 123 ILE A CA 1
ATOM 907 C C . ILE A 1 123 ? 7.978 3.370 -8.597 1.00 95.31 123 ILE A C 1
ATOM 909 O O . ILE A 1 123 ? 7.132 3.739 -9.401 1.00 95.31 123 ILE A O 1
ATOM 913 N N . LEU A 1 124 ? 7.681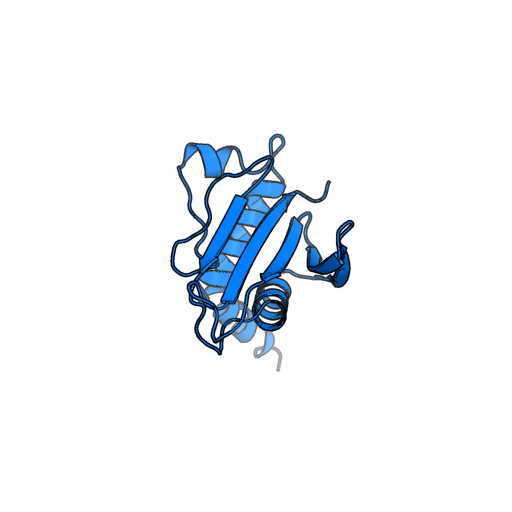 2.715 -7.475 1.00 97.12 124 LEU A N 1
ATOM 914 C CA . LEU A 1 124 ? 6.315 2.486 -6.995 1.00 97.12 124 LEU A CA 1
ATOM 915 C C . LEU A 1 124 ? 6.159 3.250 -5.695 1.00 97.12 124 LEU A C 1
ATOM 917 O O . LEU A 1 124 ? 6.980 3.115 -4.782 1.00 97.12 124 LEU A O 1
ATOM 921 N N . ARG A 1 125 ? 5.106 4.054 -5.650 1.00 96.06 125 ARG A N 1
ATOM 922 C CA . ARG A 1 125 ? 4.629 4.771 -4.478 1.00 96.06 125 ARG A CA 1
ATOM 923 C C . ARG A 1 125 ? 3.302 4.180 -4.059 1.00 96.06 125 ARG A C 1
ATOM 925 O O . ARG A 1 125 ? 2.458 3.909 -4.909 1.00 96.06 125 ARG A O 1
ATOM 932 N N . ILE A 1 126 ? 3.145 3.979 -2.760 1.00 97.38 126 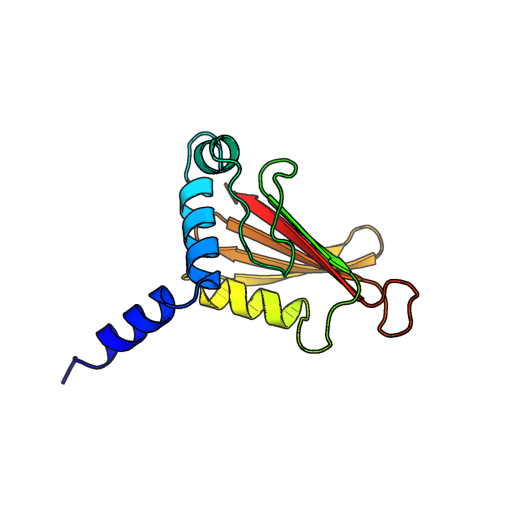ILE A N 1
ATOM 933 C CA . ILE A 1 126 ? 1.899 3.525 -2.158 1.00 97.38 126 ILE A CA 1
ATOM 934 C C . ILE A 1 126 ? 1.552 4.508 -1.051 1.00 97.38 126 ILE A C 1
ATOM 936 O O . ILE A 1 126 ? 2.284 4.600 -0.067 1.00 97.38 126 ILE A O 1
ATOM 940 N N . GLU A 1 127 ? 0.453 5.233 -1.207 1.00 96.94 127 GLU A N 1
ATOM 941 C CA . GLU A 1 127 ? -0.156 6.013 -0.133 1.00 96.94 127 GLU A CA 1
ATOM 942 C C . GLU A 1 127 ? -1.285 5.210 0.503 1.00 96.94 127 GLU A C 1
ATOM 944 O O . GLU A 1 127 ? -2.091 4.587 -0.186 1.00 96.94 127 GLU A O 1
ATOM 949 N N . ILE A 1 128 ? -1.330 5.211 1.830 1.00 97.62 128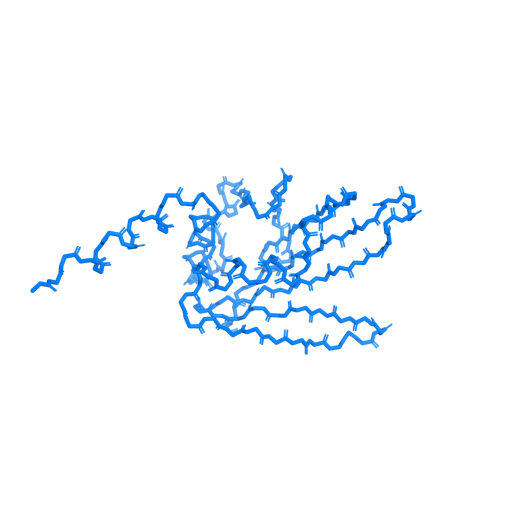 ILE A N 1
ATOM 950 C CA . ILE A 1 128 ? -2.243 4.403 2.630 1.00 97.62 128 ILE A CA 1
ATOM 951 C C . ILE A 1 128 ? -2.975 5.340 3.577 1.00 97.62 128 ILE A C 1
ATOM 953 O O . ILE A 1 128 ? -2.346 6.006 4.400 1.00 97.62 128 ILE A O 1
ATOM 957 N N . ALA A 1 129 ? -4.298 5.363 3.495 1.00 97.12 129 ALA A N 1
ATOM 958 C CA . ALA A 1 129 ? -5.140 6.194 4.340 1.00 97.12 129 ALA A CA 1
ATOM 959 C C . ALA A 1 129 ? -6.371 5.426 4.825 1.00 97.12 129 ALA A C 1
ATOM 961 O O . ALA A 1 129 ? -6.803 4.450 4.209 1.00 97.12 129 ALA A O 1
ATOM 962 N N . ALA A 1 130 ? -6.945 5.900 5.930 1.00 95.31 130 ALA A N 1
ATOM 963 C CA . ALA A 1 130 ? -8.297 5.522 6.310 1.00 95.31 130 ALA A CA 1
ATOM 964 C C . ALA A 1 130 ? -9.296 6.179 5.339 1.00 95.31 130 ALA A C 1
ATOM 966 O O . ALA A 1 130 ? -9.159 7.360 5.021 1.00 95.31 130 ALA A O 1
ATOM 967 N N . ASP A 1 131 ? -10.284 5.412 4.892 1.00 89.62 131 ASP A N 1
ATOM 968 C CA . ASP A 1 131 ? -11.359 5.818 3.980 1.00 89.62 131 ASP A CA 1
ATOM 969 C C . ASP A 1 131 ? -12.651 5.982 4.792 1.00 89.62 131 ASP A C 1
ATOM 971 O O . ASP A 1 131 ? -13.429 5.037 4.950 1.00 89.62 131 ASP A O 1
ATOM 975 N N . ARG A 1 132 ? -12.801 7.148 5.428 1.00 73.75 132 ARG A N 1
ATOM 976 C CA . ARG A 1 132 ? -13.878 7.468 6.377 1.00 73.75 132 ARG A CA 1
ATOM 977 C C . ARG A 1 132 ? -14.321 8.920 6.257 1.00 73.75 132 ARG A C 1
ATOM 979 O O . ARG A 1 132 ? -13.450 9.773 5.970 1.00 73.75 132 ARG A O 1
#

Secondary structure (DSSP, 8-state):
---SHHHHHHHHTS-HHHHHHHHHHHHHTSSSTTHHHHHTT----SSTT--EEETTEEEEEESS--TT--HHHHHHHHHHTSTT-EEEEEE-TTS-EEEEEEETTEEEEEEEEE-TTSTT-EEEEEEEEE--

pLDDT: mean 89.1, std 14.04, range [45.09, 98.38]

Foldseek 3Di:
DPPPVVVVVVVCVVPLLLVLLVVQLVQLPDPQRCPVVVVVQHFRPLDPVGWGQDDSGIKDKDWPDDPCDDQVNSLVVSLVSAPPKDWDWDADPVGAIWIWIDHSQKIKTWGWDDDCPDPRHIMIMIDIHGND